Protein AF-A0A536VS25-F1 (afdb_monomer)

Nearest PDB structures (foldseek):
  5yz6-assembly1_A  TM=5.193E-01  e=6.420E+00  Volvox carteri f. nagariensis

Radius of gyration: 20.11 Å; Cα contacts (8 Å, |Δi|>4): 10; chains: 1; bounding box: 36×44×44 Å

pLDDT: mean 93.8, std 4.99, range [73.94, 98.31]

Secondary structure (DSSP, 8-state):
--GGGGS-HHHHTSPPP-PPPPHHHHHHHHT--GGG----SS---TT-S-HHHHHHHHHHT-

Mean predicted aligned error: 5.38 Å

Foldseek 3Di:
DPPVVVDDPVVVVDDPDDDDDDLVNVCVVVVHDSVPDDDDPPPDDPVPDDPVVVVVVVVVVD

Structure (mmCIF, N/CA/C/O backbone):
data_AF-A0A536VS25-F1
#
_entry.id   AF-A0A536VS25-F1
#
loop_
_atom_site.group_PDB
_atom_site.id
_atom_site.type_symbol
_atom_site.label_atom_id
_atom_site.label_alt_id
_atom_site.label_comp_id
_atom_site.label_asym_id
_atom_site.label_entity_id
_atom_site.label_seq_id
_atom_site.pdbx_PDB_ins_code
_atom_site.Cartn_x
_atom_site.Cartn_y
_atom_site.Cartn_z
_atom_site.occupancy
_atom_site.B_iso_or_equiv
_atom_site.auth_seq_id
_atom_site.auth_comp_id
_atom_site.auth_asym_id
_atom_site.auth_atom_id
_atom_site.pdbx_PDB_model_num
ATOM 1 N N . MET A 1 1 ? 7.500 -33.938 -16.281 1.00 73.94 1 MET A N 1
ATOM 2 C CA . MET A 1 1 ? 6.485 -33.036 -16.864 1.00 73.94 1 MET A CA 1
ATOM 3 C C . MET A 1 1 ? 6.666 -31.684 -16.199 1.00 73.94 1 MET A C 1
ATOM 5 O O . MET A 1 1 ? 6.689 -31.660 -14.976 1.00 73.94 1 MET A O 1
ATOM 9 N N . ASP A 1 2 ? 6.883 -30.615 -16.966 1.00 86.12 2 ASP A N 1
ATOM 10 C CA . ASP A 1 2 ? 6.996 -29.256 -16.419 1.00 86.12 2 ASP A CA 1
ATOM 11 C C . ASP A 1 2 ? 5.618 -28.817 -15.883 1.00 86.12 2 ASP A C 1
ATOM 13 O O . ASP A 1 2 ? 4.646 -28.855 -16.642 1.00 86.12 2 ASP A O 1
ATOM 17 N N . PRO A 1 3 ? 5.485 -28.446 -14.595 1.00 81.88 3 PRO A N 1
ATOM 18 C CA . PRO A 1 3 ? 4.235 -27.929 -14.042 1.00 81.88 3 PRO A CA 1
ATOM 19 C C . PRO A 1 3 ? 3.653 -26.745 -14.825 1.00 81.88 3 PRO A C 1
ATOM 21 O O . PRO A 1 3 ? 2.432 -26.593 -14.873 1.00 81.88 3 PRO A O 1
ATOM 24 N N . CYS A 1 4 ? 4.490 -25.941 -15.485 1.00 80.19 4 CYS A N 1
ATOM 25 C CA . CYS A 1 4 ? 4.040 -24.811 -16.296 1.00 80.19 4 CYS A CA 1
ATOM 26 C C . CYS A 1 4 ? 3.187 -25.272 -17.491 1.00 80.19 4 CYS A C 1
ATOM 28 O O . CYS A 1 4 ? 2.196 -24.619 -17.828 1.00 80.19 4 CYS A O 1
ATOM 30 N N . GLU A 1 5 ? 3.496 -26.438 -18.069 1.00 88.25 5 GLU A N 1
ATOM 31 C CA . GLU A 1 5 ? 2.779 -27.022 -19.213 1.00 88.25 5 GLU A CA 1
ATOM 32 C C . GLU A 1 5 ? 1.377 -27.541 -18.862 1.00 88.25 5 GLU A C 1
ATOM 34 O O . GLU A 1 5 ? 0.571 -27.791 -19.756 1.00 88.25 5 GLU A O 1
ATOM 39 N N . GLN A 1 6 ? 1.051 -27.667 -17.571 1.00 92.25 6 GLN A N 1
ATOM 40 C CA . GLN A 1 6 ? -0.278 -28.089 -17.112 1.00 92.25 6 GLN A CA 1
ATOM 41 C C . GLN A 1 6 ? -1.302 -26.943 -17.116 1.00 92.25 6 GLN A C 1
ATOM 43 O O . GLN A 1 6 ? -2.502 -27.184 -16.990 1.00 92.25 6 GLN A O 1
ATOM 48 N N . SER A 1 7 ? -0.852 -25.692 -17.252 1.00 93.00 7 SER A N 1
ATOM 49 C CA . SER A 1 7 ? -1.736 -24.526 -17.253 1.00 93.00 7 SER A CA 1
ATOM 50 C C . SER A 1 7 ? -2.307 -24.218 -18.653 1.00 93.00 7 SER A C 1
ATOM 52 O O . SER A 1 7 ? -1.623 -24.410 -19.669 1.00 93.00 7 SER A O 1
ATOM 54 N N . PRO A 1 8 ? -3.554 -23.709 -18.754 1.00 94.12 8 PRO A N 1
ATOM 55 C CA . PRO A 1 8 ? -4.134 -23.301 -20.033 1.00 94.12 8 PRO A CA 1
ATOM 56 C C . PRO A 1 8 ? -3.265 -22.272 -20.769 1.00 94.12 8 PRO A C 1
ATOM 58 O O . PRO A 1 8 ? -2.637 -21.414 -20.148 1.00 94.12 8 PRO A O 1
ATOM 61 N N . SER A 1 9 ? -3.253 -22.313 -22.104 1.00 94.00 9 SER A N 1
ATOM 62 C CA . SER A 1 9 ? -2.420 -21.420 -22.930 1.00 94.00 9 SER A CA 1
ATOM 63 C C . SER A 1 9 ? -2.667 -19.933 -22.653 1.00 94.00 9 SER A C 1
ATOM 65 O O . SER A 1 9 ? -1.721 -19.152 -22.638 1.00 94.00 9 SER A O 1
ATOM 67 N N . TYR A 1 10 ? -3.910 -19.543 -22.359 1.00 94.81 10 TYR A N 1
ATOM 68 C CA . TYR A 1 10 ? -4.255 -18.157 -22.035 1.00 94.81 10 TYR A CA 1
ATOM 69 C C . TYR A 1 10 ? -3.701 -17.687 -2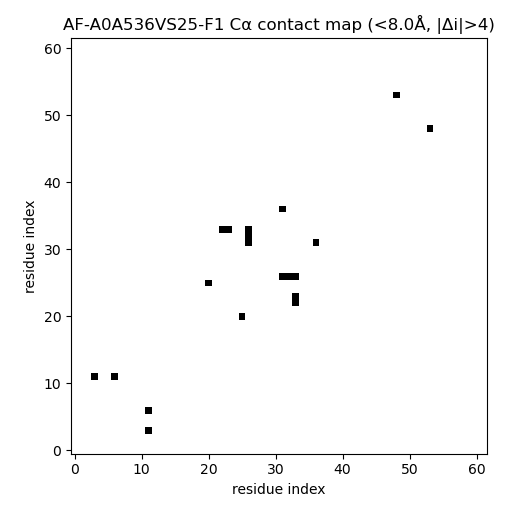0.683 1.00 94.81 10 TYR A C 1
ATOM 71 O O . TYR A 1 10 ? -3.513 -16.491 -20.508 1.00 94.81 10 TYR A O 1
ATOM 79 N N . ILE A 1 11 ? -3.412 -18.594 -19.741 1.00 93.44 11 ILE A N 1
ATOM 80 C CA . ILE A 1 11 ? -2.724 -18.246 -18.488 1.00 93.44 11 ILE A CA 1
ATOM 81 C C . ILE A 1 11 ? -1.242 -18.000 -18.765 1.00 93.44 11 ILE A C 1
ATOM 83 O O . ILE A 1 11 ? -0.688 -17.003 -18.315 1.00 93.44 11 ILE A O 1
ATOM 87 N N . ARG A 1 12 ? -0.615 -18.867 -19.567 1.00 92.38 12 ARG A N 1
ATOM 88 C CA . ARG A 1 12 ? 0.797 -18.725 -19.965 1.00 92.38 12 ARG A CA 1
ATOM 89 C C . ARG A 1 12 ? 1.066 -17.485 -20.819 1.00 92.38 12 ARG A C 1
ATOM 91 O O . ARG A 1 12 ? 2.191 -17.005 -20.851 1.00 92.38 12 ARG A O 1
ATOM 98 N N . ALA A 1 13 ? 0.041 -16.963 -21.491 1.00 94.25 13 ALA A N 1
ATOM 99 C CA . ALA A 1 13 ? 0.115 -15.728 -22.265 1.00 94.25 13 ALA A CA 1
ATOM 100 C C . ALA A 1 13 ? 0.113 -14.449 -21.401 1.00 94.25 13 ALA A C 1
ATOM 102 O O . ALA A 1 13 ? 0.363 -13.364 -21.927 1.00 94.25 13 ALA A O 1
ATOM 103 N N . ILE A 1 14 ? -0.181 -14.541 -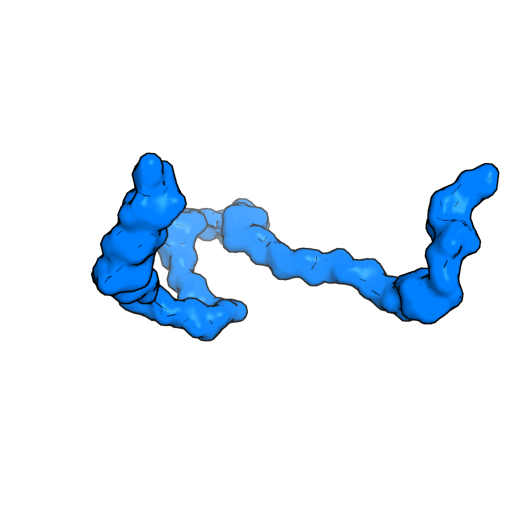20.098 1.00 94.50 14 ILE A N 1
ATOM 104 C CA . ILE A 1 14 ? -0.191 -13.385 -19.194 1.00 94.50 14 ILE A CA 1
ATOM 105 C C . ILE A 1 14 ? 1.252 -12.997 -18.863 1.00 94.50 14 ILE A C 1
ATOM 107 O O . ILE A 1 14 ? 2.050 -13.829 -18.431 1.00 94.50 14 ILE A O 1
ATOM 111 N N . ALA A 1 15 ? 1.584 -11.715 -19.026 1.00 95.00 15 ALA A N 1
ATOM 112 C CA . ALA A 1 15 ? 2.869 -11.191 -18.582 1.00 95.00 15 ALA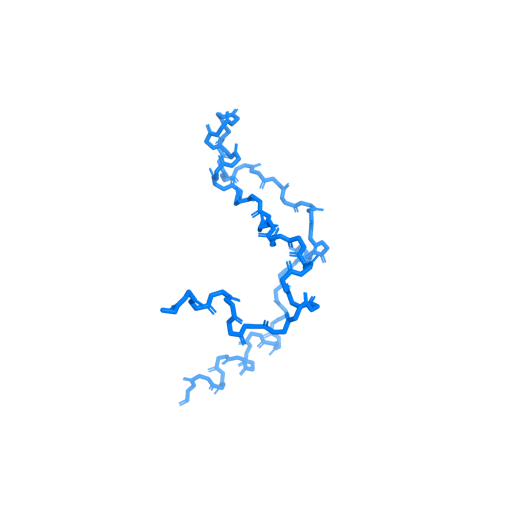 A CA 1
ATOM 113 C C . ALA A 1 15 ? 3.036 -11.415 -17.064 1.00 95.00 15 ALA A C 1
ATOM 115 O O . ALA A 1 15 ? 2.099 -11.129 -16.311 1.00 95.00 15 ALA A O 1
ATOM 116 N N . PRO A 1 16 ? 4.205 -11.887 -16.587 1.00 92.88 16 PRO A N 1
ATOM 117 C CA . PRO A 1 16 ? 4.431 -12.092 -15.162 1.00 92.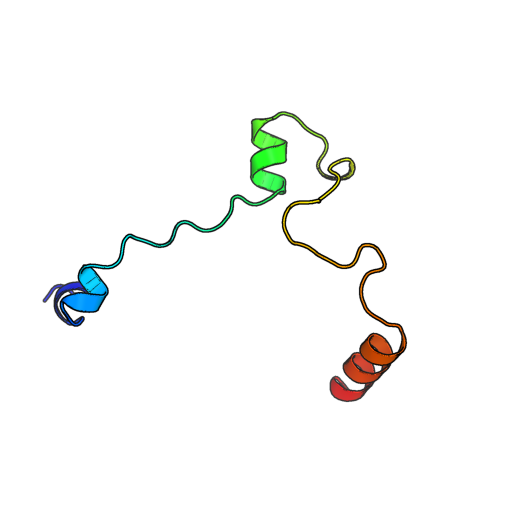88 16 PRO A CA 1
ATOM 118 C C . PRO A 1 16 ? 4.111 -10.836 -14.351 1.00 92.88 16 PRO A C 1
ATOM 120 O O . PRO A 1 16 ? 4.601 -9.746 -14.658 1.00 92.88 16 PRO A O 1
ATOM 123 N N . TYR A 1 17 ? 3.295 -10.997 -13.308 1.00 94.25 17 TYR A N 1
ATOM 124 C CA . TYR A 1 17 ? 2.910 -9.895 -12.436 1.00 94.25 17 TYR A CA 1
ATOM 125 C C . TYR A 1 17 ? 4.144 -9.288 -11.767 1.00 94.25 17 TYR A C 1
ATOM 127 O O . TYR A 1 17 ? 4.900 -9.984 -11.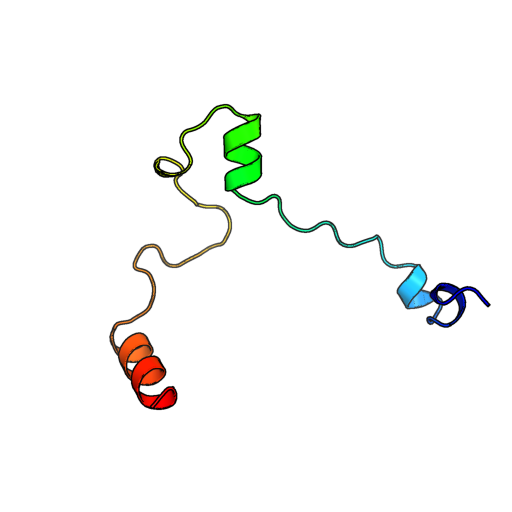090 1.00 94.25 17 TYR A O 1
ATOM 135 N N . GLN A 1 18 ? 4.318 -7.981 -11.941 1.00 93.12 18 GLN A N 1
ATOM 136 C CA . GLN A 1 18 ? 5.335 -7.214 -11.236 1.00 93.12 18 GLN A CA 1
ATOM 137 C C . GLN A 1 18 ? 4.676 -6.542 -10.029 1.00 93.12 18 GLN A C 1
ATOM 139 O O . GLN A 1 18 ? 3.866 -5.629 -10.218 1.00 93.12 18 GLN A O 1
ATOM 144 N N . PRO A 1 19 ? 4.965 -6.989 -8.794 1.00 92.25 19 PRO A N 1
ATOM 145 C CA . PRO A 1 19 ? 4.447 -6.320 -7.613 1.00 92.25 19 PRO A CA 1
ATOM 146 C C . PRO A 1 19 ? 5.011 -4.899 -7.520 1.00 92.25 19 PRO A C 1
ATOM 148 O O . PRO A 1 19 ? 6.134 -4.622 -7.943 1.00 92.25 19 PRO A O 1
ATOM 151 N N . GLY A 1 20 ? 4.231 -3.988 -6.936 1.00 90.06 20 GLY A N 1
ATOM 152 C CA . GLY A 1 20 ? 4.720 -2.644 -6.635 1.00 90.06 20 GLY A CA 1
ATOM 153 C C . GLY A 1 20 ? 5.923 -2.696 -5.686 1.00 90.06 20 GLY A C 1
ATOM 154 O O . GLY A 1 20 ? 5.917 -3.463 -4.722 1.00 90.06 20 GLY A O 1
ATOM 155 N N . LYS A 1 21 ? 6.943 -1.867 -5.949 1.00 90.75 21 LYS A N 1
ATOM 156 C CA . LYS A 1 21 ? 8.149 -1.785 -5.114 1.00 90.75 21 LYS A CA 1
ATOM 157 C C . LYS A 1 21 ? 7.784 -1.370 -3.676 1.00 90.75 21 LYS A C 1
ATOM 159 O O . LYS A 1 21 ? 7.108 -0.349 -3.506 1.00 90.75 21 LYS A O 1
ATOM 164 N N . PRO A 1 22 ? 8.227 -2.105 -2.639 1.00 94.00 22 PRO A N 1
ATOM 165 C CA . PRO A 1 22 ? 8.034 -1.700 -1.252 1.00 94.00 22 PRO A CA 1
ATOM 166 C C . PRO A 1 22 ? 8.680 -0.343 -0.956 1.00 94.00 22 PRO A C 1
ATOM 168 O O . PRO A 1 22 ? 9.772 -0.042 -1.436 1.00 94.00 22 PRO A O 1
ATOM 171 N N . ILE A 1 23 ? 8.041 0.458 -0.099 1.00 94.38 23 ILE A N 1
ATOM 172 C CA . ILE A 1 23 ? 8.574 1.768 0.315 1.00 94.38 23 ILE A CA 1
ATOM 173 C C . ILE A 1 23 ? 9.963 1.621 0.954 1.00 94.38 23 ILE A C 1
ATOM 175 O O . ILE A 1 23 ? 10.842 2.429 0.678 1.00 94.38 23 ILE A O 1
ATOM 179 N N . SER A 1 24 ? 10.183 0.569 1.747 1.00 95.38 24 SER A N 1
ATOM 180 C CA . SER A 1 24 ? 11.465 0.283 2.401 1.00 95.38 24 SER A CA 1
ATOM 181 C C . SER A 1 24 ? 12.597 -0.015 1.411 1.00 95.38 24 SER A C 1
ATOM 183 O O . SER A 1 24 ? 13.736 0.407 1.610 1.00 95.38 24 SER A O 1
ATOM 185 N N . GLU A 1 25 ? 12.291 -0.705 0.310 1.00 95.69 25 GLU A N 1
ATOM 186 C CA . GLU A 1 25 ? 13.253 -0.976 -0.758 1.00 95.69 25 GLU A CA 1
ATOM 187 C C . GLU A 1 25 ? 13.647 0.319 -1.469 1.00 95.69 25 GLU A C 1
ATOM 189 O O . GLU A 1 25 ? 14.837 0.609 -1.601 1.00 95.69 25 GLU A O 1
ATOM 194 N N . LEU A 1 26 ? 12.654 1.134 -1.839 1.00 93.94 26 LEU A N 1
ATOM 195 C CA . LEU A 1 26 ? 12.873 2.447 -2.440 1.00 93.94 26 LEU A CA 1
ATOM 196 C C . LEU A 1 26 ? 13.683 3.367 -1.511 1.00 93.94 26 LEU A C 1
ATOM 198 O O . LEU A 1 26 ? 14.612 4.034 -1.960 1.00 93.94 26 LEU A O 1
ATOM 202 N N . ALA A 1 27 ? 13.362 3.380 -0.214 1.00 97.12 27 ALA A N 1
ATOM 203 C CA . ALA A 1 27 ? 14.064 4.186 0.780 1.00 97.12 27 ALA A CA 1
ATOM 204 C C . ALA A 1 27 ? 15.553 3.825 0.843 1.00 97.12 27 ALA A C 1
ATOM 206 O O . ALA A 1 27 ? 16.405 4.714 0.808 1.00 97.12 27 ALA A O 1
ATOM 207 N N . ARG A 1 28 ? 15.876 2.525 0.856 1.00 97.44 28 ARG A N 1
ATOM 208 C CA . ARG A 1 28 ? 17.261 2.036 0.831 1.00 97.44 28 ARG A CA 1
ATOM 209 C C . ARG A 1 28 ? 17.986 2.422 -0.459 1.00 97.44 28 ARG A C 1
ATOM 211 O O . ARG A 1 28 ? 19.126 2.866 -0.388 1.00 97.44 28 ARG A O 1
ATOM 218 N N . GLU A 1 29 ? 17.346 2.256 -1.615 1.00 96.94 29 GLU A N 1
ATOM 219 C CA . GLU A 1 29 ? 17.932 2.603 -2.919 1.00 96.94 29 GLU A CA 1
ATOM 220 C C . GLU A 1 29 ? 18.226 4.100 -3.055 1.00 96.94 29 GLU A C 1
ATOM 222 O O . GLU A 1 29 ? 19.247 4.483 -3.621 1.00 96.94 29 GLU A O 1
ATOM 227 N N . MET A 1 30 ? 17.345 4.946 -2.520 1.00 96.50 30 MET A N 1
ATOM 228 C CA . MET A 1 30 ? 17.455 6.402 -2.619 1.00 96.50 30 MET A CA 1
ATOM 229 C C . MET A 1 30 ? 18.210 7.047 -1.446 1.00 96.50 30 MET A C 1
ATOM 231 O O . MET A 1 30 ? 18.402 8.26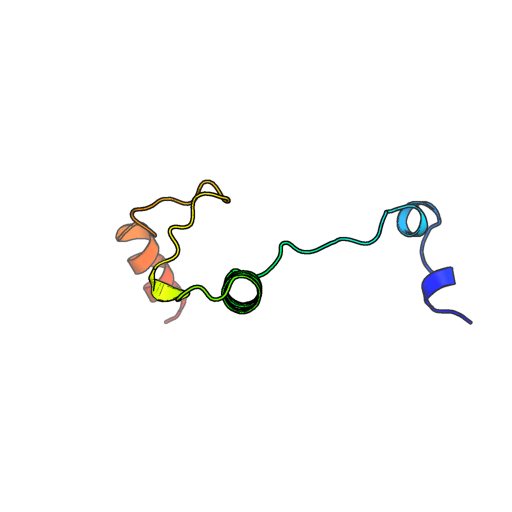1 -1.447 1.00 96.50 30 MET A O 1
ATOM 235 N N . GLY A 1 31 ? 18.615 6.273 -0.432 1.00 97.19 31 GLY A N 1
ATOM 236 C CA . GLY A 1 31 ? 19.255 6.802 0.777 1.00 97.19 31 GLY A CA 1
ATOM 237 C C . GLY A 1 31 ? 18.333 7.686 1.630 1.00 97.19 31 GLY A C 1
ATOM 238 O O . GLY A 1 31 ? 18.793 8.645 2.248 1.00 97.19 31 GLY A O 1
ATOM 239 N N . LEU A 1 32 ? 17.029 7.396 1.641 1.00 97.31 32 LEU A N 1
ATOM 240 C CA . LEU A 1 32 ? 16.012 8.161 2.364 1.00 97.31 32 LEU A CA 1
ATOM 241 C C . LEU A 1 32 ? 15.708 7.547 3.736 1.00 97.31 32 LEU A C 1
ATOM 243 O O . LEU A 1 32 ? 15.701 6.330 3.910 1.00 97.31 32 LEU A O 1
ATOM 247 N N . ASP A 1 33 ? 15.370 8.400 4.704 1.00 97.19 33 ASP A N 1
ATOM 248 C CA . ASP A 1 33 ? 14.749 7.963 5.956 1.00 97.19 33 ASP A CA 1
ATOM 249 C C . ASP A 1 33 ? 13.287 7.586 5.685 1.00 97.19 33 ASP A C 1
ATOM 251 O O . ASP A 1 33 ? 12.448 8.455 5.434 1.00 97.19 33 ASP A O 1
ATOM 255 N N . GLU A 1 34 ? 12.983 6.288 5.747 1.00 95.88 34 GLU A N 1
ATOM 256 C CA . GLU A 1 34 ? 11.654 5.731 5.479 1.00 95.88 34 GLU A CA 1
ATOM 257 C C . GLU A 1 34 ? 10.548 6.4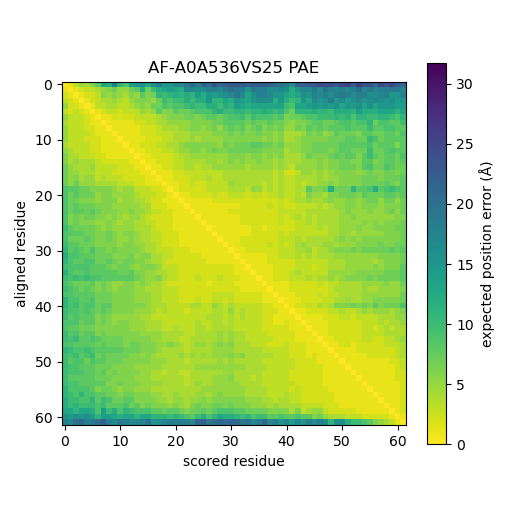32 6.283 1.00 95.88 34 GLU A C 1
ATOM 259 O O . GLU A 1 34 ? 9.464 6.688 5.758 1.00 95.88 34 GLU A O 1
ATOM 264 N N . LYS A 1 35 ? 10.831 6.837 7.530 1.00 95.31 35 LYS A N 1
ATOM 265 C CA . LYS A 1 35 ? 9.846 7.493 8.408 1.00 95.31 35 LYS A CA 1
ATOM 266 C C . LYS A 1 35 ? 9.418 8.875 7.917 1.00 95.31 35 LYS A C 1
ATOM 268 O O . LYS A 1 35 ? 8.401 9.390 8.377 1.00 95.31 35 LYS A O 1
ATOM 273 N N . LYS A 1 36 ? 10.195 9.491 7.023 1.00 96.06 36 LYS A N 1
ATOM 274 C CA . LYS A 1 36 ? 9.910 10.814 6.449 1.00 96.06 36 LYS A CA 1
ATOM 275 C C . LYS A 1 36 ? 9.195 10.736 5.101 1.00 96.06 36 LYS A C 1
ATOM 277 O O . LYS A 1 36 ? 8.860 11.777 4.540 1.00 96.06 36 LYS A O 1
ATOM 282 N N . ILE A 1 37 ? 8.955 9.536 4.571 1.00 95.25 37 ILE A N 1
ATOM 283 C CA . ILE A 1 37 ? 8.287 9.363 3.282 1.00 95.25 37 ILE A CA 1
ATOM 284 C C . ILE A 1 37 ? 6.788 9.636 3.433 1.00 95.25 37 ILE A C 1
ATOM 286 O O . ILE A 1 37 ? 6.081 8.967 4.185 1.00 95.25 37 ILE A O 1
ATOM 290 N N . VAL A 1 38 ? 6.288 10.602 2.661 1.00 93.94 38 VAL A N 1
ATOM 291 C CA . VAL A 1 38 ? 4.852 10.882 2.543 1.00 93.94 38 VAL A CA 1
ATOM 292 C C . VAL A 1 38 ? 4.276 10.044 1.403 1.00 93.94 38 VAL A C 1
ATOM 294 O O . VAL A 1 38 ? 4.606 10.248 0.235 1.00 93.94 38 VAL A O 1
ATOM 297 N N . LYS A 1 39 ? 3.406 9.086 1.734 1.00 91.94 39 LYS A N 1
ATOM 298 C CA . LYS A 1 39 ? 2.781 8.186 0.756 1.00 91.94 39 LYS A CA 1
ATOM 299 C C . LYS A 1 39 ? 1.565 8.845 0.094 1.00 91.94 39 LYS A C 1
ATOM 301 O O . LYS A 1 39 ? 0.589 9.146 0.770 1.00 91.94 39 LYS A O 1
ATOM 306 N N . LEU A 1 40 ? 1.604 8.998 -1.234 1.00 93.44 40 LEU A N 1
ATOM 307 C CA . LEU A 1 40 ? 0.514 9.578 -2.046 1.00 93.44 40 LEU A CA 1
ATOM 308 C C . LEU A 1 40 ? 0.078 8.688 -3.233 1.00 93.44 40 LEU A C 1
ATOM 310 O O . LEU A 1 40 ? -0.660 9.133 -4.102 1.00 93.44 40 LEU A O 1
ATOM 314 N N . ALA A 1 41 ? 0.527 7.428 -3.290 1.00 90.38 41 ALA A N 1
ATOM 315 C CA . ALA A 1 41 ? 0.449 6.586 -4.494 1.00 90.38 41 ALA A CA 1
ATOM 316 C C . ALA A 1 41 ? -0.689 5.538 -4.508 1.00 90.38 41 ALA A C 1
ATOM 318 O O . ALA A 1 41 ? -0.673 4.630 -5.336 1.00 90.38 41 ALA A O 1
ATOM 319 N N . SER A 1 42 ? -1.650 5.589 -3.575 1.00 92.62 42 SER A N 1
ATOM 320 C CA . SER A 1 42 ? -2.659 4.515 -3.425 1.00 92.62 42 SER A CA 1
ATOM 321 C C . SER A 1 42 ? -4.072 4.991 -3.080 1.00 92.62 42 SER A C 1
ATOM 323 O O . SER A 1 42 ? -4.906 4.168 -2.715 1.00 92.62 42 SER A O 1
ATOM 325 N N . ASN A 1 43 ? -4.355 6.296 -3.180 1.00 95.38 43 ASN A N 1
ATOM 326 C CA . ASN A 1 43 ? -5.660 6.884 -2.832 1.00 95.38 43 ASN A CA 1
ATOM 327 C C . ASN A 1 43 ? -6.165 6.489 -1.429 1.00 95.38 43 ASN A C 1
ATOM 329 O O . ASN A 1 43 ? -7.366 6.365 -1.192 1.00 95.38 43 ASN A O 1
ATOM 333 N N . GLU A 1 44 ? -5.245 6.257 -0.494 1.00 94.75 44 GLU A N 1
ATOM 334 C CA . GLU A 1 44 ? -5.584 5.907 0.881 1.00 94.75 44 GLU A CA 1
ATOM 335 C C . GLU A 1 44 ? -6.183 7.108 1.613 1.00 94.75 44 GLU A C 1
ATOM 337 O O . GLU A 1 44 ? -5.860 8.262 1.332 1.00 94.75 44 GLU A O 1
ATOM 342 N N . ASN A 1 45 ? -7.045 6.835 2.594 1.00 96.19 45 ASN A N 1
ATOM 343 C CA . ASN A 1 45 ? -7.573 7.880 3.459 1.00 96.19 45 ASN A CA 1
ATOM 344 C C . ASN A 1 45 ? -6.473 8.358 4.429 1.00 96.19 45 ASN A C 1
ATOM 346 O O . ASN A 1 45 ? -6.069 7.568 5.291 1.00 96.19 45 ASN A O 1
ATOM 350 N N . PRO A 1 46 ? -6.033 9.632 4.376 1.00 95.00 46 PRO A N 1
ATOM 351 C CA . PRO A 1 46 ? -4.979 10.139 5.257 1.00 95.00 46 PRO A CA 1
ATOM 352 C C . PRO A 1 46 ? -5.379 10.146 6.741 1.00 95.00 46 PRO A C 1
ATOM 354 O O . PRO A 1 46 ? -4.513 10.152 7.610 1.00 95.00 46 PRO A O 1
ATOM 357 N N . PHE A 1 47 ? -6.679 10.096 7.055 1.00 95.44 47 PHE A N 1
ATOM 358 C CA . PHE A 1 47 ? -7.174 9.990 8.433 1.00 95.44 47 PHE A CA 1
ATOM 359 C C . PHE A 1 47 ? -7.181 8.548 8.970 1.00 95.44 47 PHE A C 1
ATOM 361 O O . PHE A 1 47 ? -7.511 8.316 10.136 1.00 95.44 47 PHE A O 1
ATOM 368 N N . GLY A 1 48 ? -6.828 7.567 8.137 1.00 94.94 48 GLY A N 1
ATOM 369 C CA . GLY A 1 48 ? -6.851 6.153 8.486 1.00 94.94 48 GLY A CA 1
ATOM 370 C C . GLY A 1 48 ? -8.267 5.584 8.637 1.00 94.94 48 GLY A C 1
ATOM 371 O O . GLY A 1 48 ? -9.244 6.072 8.066 1.00 94.94 48 GLY A O 1
ATOM 372 N N . ILE A 1 49 ? -8.378 4.488 9.391 1.00 97.44 49 ILE A N 1
ATOM 373 C CA . ILE A 1 49 ? -9.645 3.775 9.593 1.00 97.44 49 ILE A CA 1
ATOM 374 C C . ILE A 1 49 ? -10.604 4.540 10.521 1.00 97.44 49 ILE A C 1
ATOM 376 O O . ILE A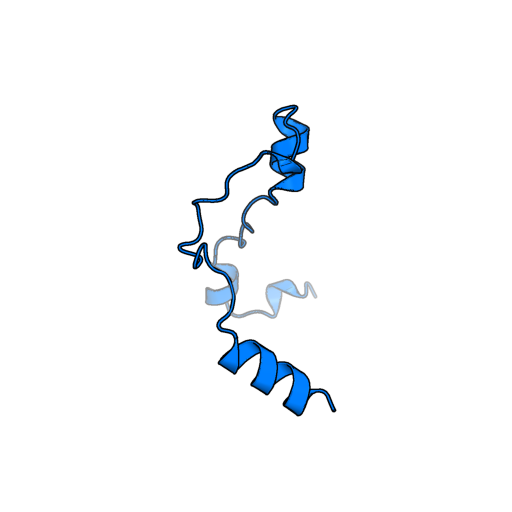 1 49 ? -10.213 5.022 11.586 1.00 97.44 49 ILE A O 1
ATOM 380 N N . SER A 1 50 ? -11.892 4.562 10.158 1.00 97.81 50 SER A N 1
ATOM 381 C CA . SER A 1 50 ? -12.971 5.121 10.985 1.00 97.81 50 SER A CA 1
ATOM 382 C C . SER A 1 50 ? -12.993 4.523 12.404 1.00 97.81 50 SER A C 1
ATOM 384 O O . SER A 1 50 ? -12.864 3.301 12.553 1.00 97.81 50 SER A O 1
ATOM 386 N N . PRO A 1 51 ? -13.256 5.329 13.454 1.00 97.75 51 PRO A N 1
ATOM 387 C CA . PRO A 1 51 ? -13.416 4.825 14.819 1.00 97.75 51 PRO A CA 1
ATOM 388 C C . PRO A 1 51 ? -14.474 3.719 14.946 1.00 97.75 51 PRO A C 1
ATOM 390 O O . PRO A 1 51 ? -14.257 2.742 15.662 1.00 97.75 51 PRO A O 1
ATOM 393 N N . LYS A 1 52 ? -15.588 3.821 14.202 1.00 98.19 52 LYS A N 1
ATOM 394 C CA . LYS A 1 52 ? -16.661 2.809 14.206 1.00 98.19 52 LYS A CA 1
ATOM 395 C C . LYS A 1 52 ? -16.186 1.479 13.618 1.00 98.19 52 LYS A C 1
ATOM 397 O O . LYS A 1 52 ? -16.436 0.427 14.197 1.00 98.19 52 LYS A O 1
ATOM 402 N N . ALA A 1 53 ? -15.455 1.532 12.504 1.00 98.00 53 ALA A N 1
ATOM 403 C CA . ALA A 1 53 ? -14.899 0.341 11.867 1.00 98.00 53 ALA A CA 1
ATOM 404 C C . ALA A 1 53 ? -13.847 -0.332 12.764 1.00 98.00 53 ALA A C 1
ATOM 406 O O . ALA A 1 53 ? -13.871 -1.547 12.941 1.00 98.00 53 ALA A O 1
ATOM 407 N N . ARG A 1 54 ? -12.987 0.457 13.423 1.00 97.19 54 ARG A N 1
ATOM 408 C CA . ARG A 1 54 ? -12.021 -0.058 14.405 1.00 97.19 54 ARG A CA 1
ATOM 409 C C . ARG A 1 54 ? -12.709 -0.789 15.563 1.00 97.19 54 ARG A C 1
ATOM 411 O O . ARG A 1 54 ? -12.232 -1.844 15.975 1.00 97.19 54 ARG A O 1
ATOM 418 N N . ALA A 1 55 ? -13.808 -0.244 16.087 1.00 98.06 55 ALA A N 1
ATOM 419 C CA . ALA A 1 55 ? -14.579 -0.884 17.152 1.00 98.06 55 ALA A CA 1
ATOM 420 C C . ALA A 1 55 ? -15.218 -2.205 16.687 1.00 98.06 55 ALA A C 1
ATOM 422 O O . ALA A 1 55 ? -15.153 -3.199 17.407 1.00 98.06 55 ALA A O 1
ATOM 423 N N . ALA A 1 56 ? -15.771 -2.237 15.470 1.00 98.31 56 ALA A N 1
ATOM 424 C CA . ALA A 1 56 ? -16.353 -3.444 14.887 1.00 98.31 56 ALA A CA 1
ATOM 425 C C . ALA A 1 56 ? -15.313 -4.560 14.685 1.00 98.31 56 ALA A C 1
ATOM 427 O O . ALA A 1 56 ? -15.565 -5.693 15.086 1.00 98.31 56 ALA A O 1
ATOM 428 N N . ILE A 1 57 ? -14.126 -4.235 14.151 1.00 98.00 57 ILE A N 1
ATOM 429 C CA . ILE A 1 57 ? -13.021 -5.199 13.994 1.00 98.00 57 ILE A CA 1
ATOM 430 C C . ILE A 1 57 ? -12.627 -5.788 15.350 1.00 98.00 57 ILE A C 1
ATOM 432 O O . ILE A 1 57 ? -12.545 -7.003 15.485 1.00 98.00 57 ILE A O 1
ATOM 436 N N . LYS A 1 58 ? -12.432 -4.942 16.372 1.00 97.75 58 LYS A N 1
ATOM 437 C CA . LYS A 1 58 ? -12.086 -5.412 17.724 1.00 97.75 58 LYS A CA 1
ATOM 438 C C . LYS A 1 58 ? -13.140 -6.357 18.299 1.00 97.75 58 LYS A C 1
ATOM 440 O O . LYS A 1 58 ? -12.774 -7.334 18.933 1.00 97.75 58 LYS A O 1
ATOM 445 N N . LYS A 1 59 ? -14.427 -6.076 18.069 1.00 98.06 59 LYS A N 1
ATOM 446 C CA . LYS A 1 59 ? -15.526 -6.938 18.519 1.00 98.06 59 LYS A CA 1
ATOM 447 C C . LYS A 1 59 ? -15.539 -8.292 17.803 1.00 98.06 59 LYS A C 1
ATOM 449 O O . LYS A 1 59 ? -15.882 -9.276 18.433 1.00 98.06 59 LYS A O 1
ATOM 454 N N . GLY A 1 60 ? -15.197 -8.337 16.515 1.00 97.69 60 GLY A N 1
ATOM 455 C CA . GLY A 1 60 ? -15.184 -9.579 15.731 1.00 97.69 60 GLY A CA 1
ATOM 456 C C . GLY A 1 60 ? -13.968 -10.483 15.965 1.00 97.69 60 GLY A C 1
ATOM 457 O O . GLY A 1 60 ? -13.964 -11.607 15.482 1.00 97.69 60 GLY A O 1
ATOM 458 N N . LEU A 1 61 ? -12.939 -9.991 16.661 1.00 95.50 61 LEU A N 1
ATOM 459 C CA . LEU A 1 61 ? -11.749 -10.761 17.049 1.00 95.50 61 LEU A CA 1
ATOM 460 C C . LEU A 1 61 ? -11.837 -11.340 18.474 1.00 95.50 61 LEU A C 1
ATOM 462 O O . LEU A 1 61 ? -10.907 -12.028 18.891 1.00 95.50 61 LEU A O 1
ATOM 466 N N . ALA A 1 62 ? -12.900 -11.015 19.217 1.00 74.69 62 ALA A N 1
ATOM 467 C CA . ALA A 1 62 ? -13.207 -11.560 20.540 1.00 74.69 62 ALA A CA 1
ATOM 468 C C . ALA A 1 62 ? -14.156 -12.756 20.408 1.00 74.69 62 ALA A C 1
ATOM 470 O O . ALA A 1 62 ? -13.991 -13.705 21.204 1.0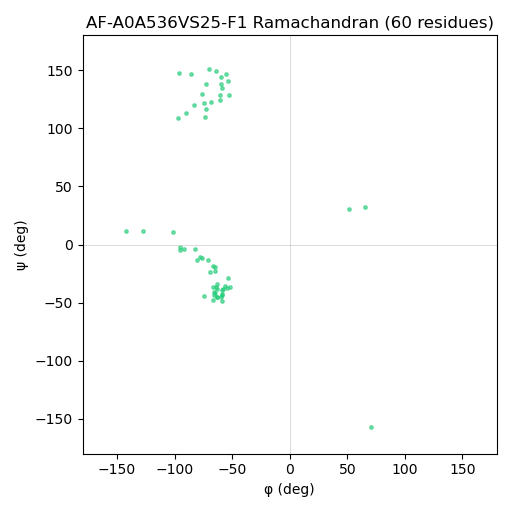0 74.69 62 ALA A O 1
#

Solvent-accessible surface area (backbone atoms only — not comparable to full-atom values): 4348 Å² total; per-residue (Å²): 132,65,74,74,74,76,52,59,70,76,62,74,68,52,77,82,85,76,75,81,81,52,69,66,58,53,18,64,76,70,73,47,66,60,92,74,63,81,89,81,90,73,85,70,64,91,86,59,77,54,72,68,58,53,52,51,54,57,62,75,76,108

Sequence (62 aa):
MDPCEQSPSYIRAIAPYQPGKPISELAREMGLDEKKIVKLASNENPFGISPKARAAIKKGLA